Protein AF-A0A9Q1A076-F1 (afdb_monomer_lite)

Structure (mmCIF, N/CA/C/O backbone):
data_AF-A0A9Q1A076-F1
#
_entry.id   AF-A0A9Q1A076-F1
#
loop_
_atom_site.group_PDB
_atom_site.id
_atom_site.type_symbol
_atom_site.label_atom_id
_atom_site.label_alt_id
_atom_site.label_comp_id
_atom_site.label_asym_id
_atom_site.label_entity_id
_atom_site.label_seq_id
_atom_site.pdbx_PDB_ins_code
_atom_site.Cartn_x
_atom_site.Cartn_y
_atom_site.Cartn_z
_atom_site.occupancy
_atom_site.B_iso_or_equiv
_atom_site.auth_seq_id
_atom_site.auth_comp_id
_atom_site.auth_asym_id
_atom_site.auth_atom_id
_atom_site.pdbx_PDB_model_num
ATOM 1 N N . MET A 1 1 ? -31.709 62.067 47.267 1.00 39.72 1 MET A N 1
ATOM 2 C CA . MET A 1 1 ? -33.129 61.999 47.676 1.00 39.72 1 MET A CA 1
ATOM 3 C C . MET A 1 1 ? -33.860 61.123 46.675 1.00 39.72 1 MET A C 1
ATOM 5 O O . MET A 1 1 ? -33.685 61.307 45.480 1.00 39.72 1 MET A O 1
ATOM 9 N N . SER A 1 2 ? -34.528 60.092 47.183 1.00 48.97 2 SER A N 1
ATOM 10 C CA . SER A 1 2 ? -35.106 58.952 46.470 1.00 48.97 2 SER A CA 1
ATOM 11 C C . SER A 1 2 ? -36.334 59.312 45.633 1.00 48.97 2 SER A C 1
ATOM 13 O O . SER A 1 2 ? -37.231 60.002 46.107 1.00 48.97 2 SER A O 1
ATOM 15 N N . THR A 1 3 ? -36.436 58.752 44.428 1.00 53.84 3 THR A N 1
ATOM 16 C CA . THR A 1 3 ? -37.681 58.752 43.647 1.00 53.84 3 THR A CA 1
ATOM 17 C C . THR A 1 3 ? -38.159 57.319 43.404 1.00 53.84 3 THR A C 1
ATOM 19 O O . THR A 1 3 ? -37.864 56.673 42.408 1.00 53.84 3 THR A O 1
ATOM 22 N N . VAL A 1 4 ? -38.850 56.821 44.433 1.00 50.84 4 VAL A N 1
ATOM 23 C CA . VAL A 1 4 ? -40.107 56.049 44.417 1.00 50.84 4 VAL A CA 1
ATOM 24 C C . VAL A 1 4 ? -40.437 55.253 43.143 1.00 50.84 4 VAL A C 1
ATOM 26 O O . VAL A 1 4 ? -40.827 55.801 42.114 1.00 50.84 4 VAL A O 1
ATOM 29 N N . LEU A 1 5 ? -40.423 53.927 43.302 1.00 51.78 5 LEU A N 1
ATOM 30 C CA . LEU A 1 5 ? -41.013 52.933 42.406 1.00 51.78 5 LEU A CA 1
ATOM 31 C C . LEU A 1 5 ? -42.548 53.053 42.427 1.00 51.78 5 LEU A C 1
ATOM 33 O O . LEU A 1 5 ? -43.177 52.848 43.466 1.00 51.78 5 LEU A O 1
ATOM 37 N N . LYS A 1 6 ? -43.163 53.374 41.283 1.00 45.31 6 LYS A N 1
ATOM 38 C CA . LYS A 1 6 ? -44.623 53.404 41.117 1.00 45.31 6 LYS A CA 1
ATOM 39 C C . LYS A 1 6 ? -45.075 52.089 40.474 1.00 45.31 6 LYS A C 1
ATOM 41 O O . LYS A 1 6 ? -44.988 51.910 39.263 1.00 45.31 6 LYS A O 1
ATOM 46 N N . LEU A 1 7 ? -45.522 51.162 41.319 1.00 52.53 7 LEU A N 1
ATOM 47 C CA . LEU A 1 7 ? -46.204 49.928 40.936 1.00 52.53 7 LEU A CA 1
ATOM 48 C C . LEU A 1 7 ? -47.568 50.299 40.323 1.00 52.53 7 LEU A C 1
ATOM 50 O O . LEU A 1 7 ? -48.404 50.893 41.001 1.00 52.53 7 LEU A O 1
ATOM 54 N N . GLY A 1 8 ? -47.782 49.987 39.047 1.00 45.94 8 GLY A N 1
ATOM 55 C CA . GLY A 1 8 ? -49.063 50.167 38.367 1.00 45.94 8 GLY A CA 1
ATOM 56 C C . GLY A 1 8 ? -49.535 48.841 37.788 1.00 45.94 8 GLY A C 1
ATOM 57 O O . GLY A 1 8 ? -48.917 48.318 36.867 1.00 45.94 8 GLY A O 1
ATOM 58 N N . SER A 1 9 ? -50.615 48.293 38.336 1.00 57.78 9 SER A N 1
ATOM 59 C CA . SER A 1 9 ? -51.343 47.140 37.791 1.00 57.78 9 SER A CA 1
ATOM 60 C C . SER A 1 9 ? -52.622 47.632 37.110 1.00 57.78 9 SER A C 1
ATOM 62 O O . SER A 1 9 ? -53.311 48.475 37.686 1.00 57.78 9 SER A O 1
ATOM 64 N N . PRO A 1 10 ? -52.985 47.092 35.935 1.00 60.59 10 PRO A N 1
ATOM 65 C CA . PRO A 1 10 ? -54.401 47.012 35.558 1.00 60.59 10 PRO A CA 1
ATOM 66 C C . PRO A 1 10 ? -54.737 45.650 34.882 1.00 60.59 10 PRO A C 1
ATOM 68 O O . PRO A 1 10 ? -53.855 44.814 34.703 1.00 60.59 10 PRO A O 1
ATOM 71 N N . PRO A 1 11 ? -56.005 45.352 34.552 1.00 56.03 11 PRO A N 1
ATOM 72 C CA . PRO A 1 11 ? -56.948 44.579 35.353 1.00 56.03 11 PRO A CA 1
ATOM 73 C C . PRO A 1 11 ? -57.130 43.124 34.871 1.00 56.03 11 PRO A C 1
ATOM 75 O O . PRO A 1 11 ? -56.882 42.770 33.719 1.00 56.03 11 PRO A O 1
ATOM 78 N N . VAL A 1 12 ? -57.658 42.293 35.775 1.00 56.78 12 VAL A N 1
ATOM 79 C CA . VAL A 1 12 ? -58.146 40.927 35.527 1.00 56.78 12 VAL A CA 1
ATOM 80 C C . VAL A 1 12 ? -59.163 40.917 34.383 1.00 56.78 12 VAL A C 1
ATOM 82 O O . VAL A 1 12 ? -60.257 41.458 34.516 1.00 56.78 12 VAL A O 1
ATOM 85 N N . THR A 1 13 ? -58.825 40.241 33.284 1.00 53.59 13 THR A N 1
ATOM 86 C CA . THR A 1 13 ? -59.781 39.850 32.239 1.00 53.59 13 THR A CA 1
ATOM 87 C C . THR A 1 13 ? -59.776 38.328 32.151 1.00 53.59 13 THR A C 1
ATOM 89 O O . THR A 1 13 ? -58.770 37.713 31.803 1.00 53.59 13 THR A O 1
ATOM 92 N N . GLY A 1 14 ? -60.879 37.716 32.584 1.00 58.12 14 GLY A N 1
ATOM 93 C CA . GLY A 1 14 ? -61.008 36.275 32.772 1.00 58.12 14 GLY A CA 1
ATOM 94 C C . GLY A 1 14 ? -60.949 35.472 31.473 1.00 58.12 14 GLY A C 1
ATOM 95 O O . GLY A 1 14 ? -61.558 35.838 30.471 1.00 58.12 14 GLY A O 1
ATOM 96 N N . ILE A 1 15 ? -60.281 34.318 31.527 1.00 55.50 15 ILE A N 1
ATOM 97 C CA . ILE A 1 15 ? -60.329 33.297 30.478 1.00 55.50 15 ILE A CA 1
ATOM 98 C C . ILE A 1 15 ? -60.852 32.006 31.114 1.00 55.50 15 ILE A C 1
ATOM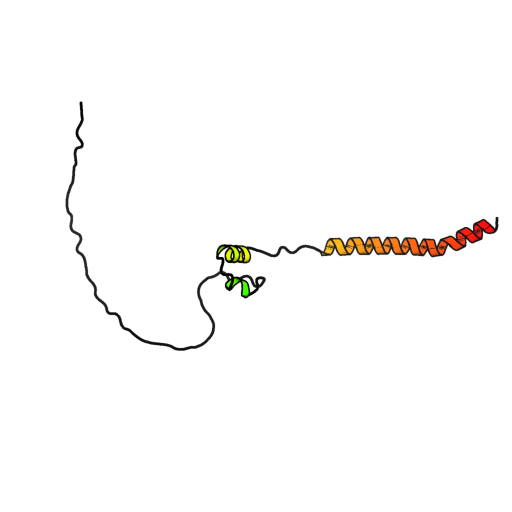 100 O O . ILE A 1 15 ? -60.275 31.469 32.060 1.00 55.50 15 ILE A O 1
ATOM 104 N N . LYS A 1 16 ? -62.007 31.550 30.618 1.00 47.28 16 LYS A N 1
ATOM 105 C CA . LYS A 1 16 ? -62.721 30.342 31.051 1.00 47.28 16 LYS A CA 1
ATOM 106 C C . LYS A 1 16 ? -61.893 29.086 30.740 1.00 47.28 16 LYS A C 1
ATOM 108 O O . LYS A 1 16 ? -61.462 28.904 29.606 1.00 47.28 16 LYS A O 1
ATOM 113 N N . MET A 1 17 ? -61.731 28.191 31.717 1.00 54.94 17 MET A N 1
ATOM 114 C CA . MET A 1 17 ? -61.169 26.851 31.509 1.00 54.94 17 MET A CA 1
ATOM 115 C C . MET A 1 17 ? -62.257 25.864 31.063 1.00 54.94 17 MET A C 1
ATOM 117 O O . MET A 1 17 ? -63.298 25.762 31.710 1.00 54.94 17 MET A O 1
ATOM 121 N N . ALA A 1 18 ? -61.999 25.091 30.005 1.00 59.59 18 ALA A N 1
ATOM 122 C CA . ALA A 1 18 ? -62.818 23.943 29.617 1.00 59.59 18 ALA A CA 1
ATOM 123 C C . ALA A 1 18 ? -62.103 22.636 30.004 1.00 59.59 18 ALA A C 1
ATOM 125 O O . ALA A 1 18 ? -61.044 22.309 29.473 1.00 59.59 18 ALA A O 1
ATOM 126 N N . ARG A 1 19 ? -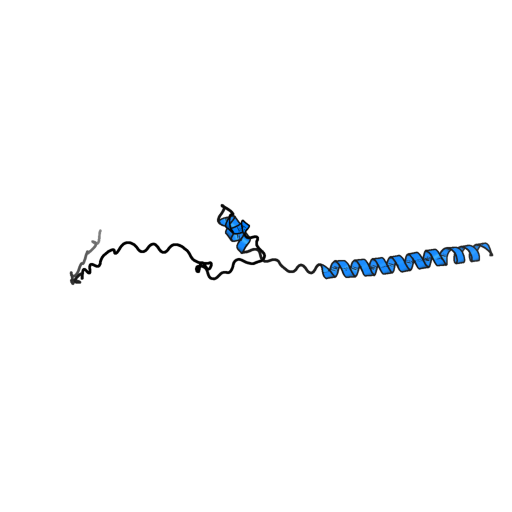62.692 21.881 30.941 1.00 58.75 19 ARG A N 1
ATOM 127 C CA . ARG A 1 19 ? -62.319 20.493 31.255 1.00 58.75 19 ARG A CA 1
ATOM 128 C C . ARG A 1 19 ? -62.880 19.562 30.181 1.00 58.75 19 ARG A C 1
ATOM 130 O O . ARG A 1 19 ? -64.073 19.619 29.895 1.00 58.75 19 ARG A O 1
ATOM 137 N N . LYS A 1 20 ? -62.070 18.625 29.681 1.00 66.44 20 LYS A N 1
ATOM 138 C CA . LYS A 1 20 ? -62.572 17.436 28.978 1.00 66.44 20 LYS A CA 1
ATOM 139 C C . LYS A 1 20 ? -61.901 16.176 29.529 1.00 66.44 20 LYS A C 1
ATOM 141 O O . LYS A 1 20 ? -60.682 16.063 29.524 1.00 66.44 20 LYS A O 1
ATOM 146 N N . HIS A 1 21 ? -62.729 15.261 30.031 1.00 51.59 21 HIS A N 1
ATOM 147 C CA . HIS A 1 21 ? -62.378 13.906 30.462 1.00 51.59 21 HIS A CA 1
ATOM 148 C C . HIS A 1 21 ? -62.434 12.928 29.273 1.00 51.59 21 HIS A C 1
ATOM 150 O O . HIS A 1 21 ? -63.272 13.083 28.386 1.00 51.59 21 HIS A O 1
ATOM 156 N N . GLY A 1 22 ? -61.602 11.881 29.304 1.00 45.00 22 GLY A N 1
ATOM 157 C CA . GLY A 1 22 ? -61.699 10.708 28.420 1.00 45.00 22 GLY A CA 1
ATOM 158 C C . GLY A 1 22 ? -60.523 9.749 28.629 1.00 45.00 22 GLY A C 1
ATOM 159 O O . GLY A 1 22 ? -59.496 9.893 27.989 1.00 45.00 22 GLY A O 1
ATOM 160 N N . SER A 1 23 ? -60.554 8.959 29.706 1.00 59.31 23 SER A N 1
ATOM 161 C CA . SER A 1 23 ? -60.756 7.495 29.705 1.00 59.31 23 SER A CA 1
ATOM 162 C C . SER A 1 23 ? -59.563 6.676 29.188 1.00 59.31 23 SER A C 1
ATOM 164 O O . SER A 1 23 ? -59.343 6.520 27.991 1.00 59.31 23 SER A O 1
ATOM 166 N N . LEU A 1 24 ? -58.823 6.104 30.142 1.00 58.59 24 LEU A N 1
ATOM 167 C CA . LEU A 1 24 ? -57.809 5.075 29.929 1.00 58.59 24 LEU A CA 1
ATOM 168 C C . LEU A 1 24 ? -58.511 3.747 29.600 1.00 58.59 24 LEU A C 1
ATOM 170 O O . LEU A 1 24 ? -59.112 3.126 30.476 1.00 58.59 24 LEU A O 1
ATOM 174 N N . LYS A 1 25 ? -58.435 3.292 28.346 1.00 52.84 25 LYS A N 1
ATOM 175 C CA . LYS A 1 25 ? -58.779 1.913 27.970 1.00 52.84 25 LYS A CA 1
ATOM 176 C C . LYS A 1 25 ? -57.491 1.100 27.897 1.00 52.84 25 LYS A C 1
ATOM 178 O O . LYS A 1 25 ? -56.689 1.256 26.982 1.00 52.84 25 LYS A O 1
ATOM 183 N N . ALA A 1 26 ? -57.305 0.253 28.901 1.00 56.25 26 ALA A N 1
ATOM 184 C CA . ALA A 1 26 ? -56.252 -0.742 28.949 1.00 56.25 26 ALA A CA 1
ATOM 185 C C . ALA A 1 26 ? -56.496 -1.884 27.943 1.00 56.25 26 ALA A C 1
ATOM 187 O O . ALA A 1 26 ? -57.634 -2.244 27.640 1.00 56.25 26 ALA A O 1
ATOM 188 N N . SER A 1 27 ? -55.385 -2.508 27.548 1.00 54.47 27 SER A N 1
ATOM 189 C CA . SER A 1 27 ? -55.233 -3.858 26.987 1.00 54.47 27 SER A CA 1
ATOM 190 C C . SER A 1 27 ? -55.695 -4.124 25.545 1.00 54.47 27 SER A C 1
ATOM 192 O O . SER A 1 27 ? -56.844 -4.452 25.267 1.00 54.47 27 SER A O 1
ATOM 194 N N . LYS A 1 28 ? -54.710 -4.174 24.640 1.00 52.44 28 LYS A N 1
ATOM 195 C CA . LYS A 1 28 ? -54.627 -5.245 23.641 1.00 52.44 28 LYS A CA 1
ATOM 196 C C . LYS A 1 28 ? -53.160 -5.618 23.443 1.00 52.44 28 LYS A C 1
ATOM 198 O O . LYS A 1 28 ? -52.435 -4.968 22.699 1.00 52.44 28 LYS A O 1
ATOM 203 N N . LEU A 1 29 ? -52.720 -6.644 24.168 1.00 55.47 29 LEU A N 1
ATOM 204 C CA . LEU A 1 29 ? -51.468 -7.338 23.886 1.00 55.47 29 LEU A CA 1
ATOM 205 C C . LEU A 1 29 ? -51.578 -7.913 22.470 1.00 55.47 29 LEU A C 1
ATOM 207 O O . LEU A 1 29 ? -52.424 -8.773 22.224 1.00 55.47 29 LEU A O 1
ATOM 211 N N . LYS A 1 30 ? -50.751 -7.431 21.539 1.00 53.91 30 LYS A N 1
ATOM 212 C CA . LYS A 1 30 ? -50.499 -8.139 20.285 1.00 53.91 30 LYS A CA 1
ATOM 213 C C . LYS A 1 30 ? -49.045 -8.595 20.265 1.00 53.91 30 LYS A C 1
ATOM 215 O O . LYS A 1 30 ? -48.120 -7.825 20.051 1.00 53.91 30 LYS A O 1
ATOM 220 N N . VAL A 1 31 ? -48.918 -9.874 20.583 1.00 48.19 31 VAL A N 1
ATOM 221 C CA . VAL A 1 31 ? -47.751 -10.747 20.490 1.00 48.19 31 VAL A CA 1
ATOM 222 C C . VAL A 1 31 ? -47.467 -11.002 19.000 1.00 48.19 31 VAL A C 1
ATOM 224 O O . VAL A 1 31 ? -48.374 -11.384 18.267 1.00 48.19 31 VAL A O 1
ATOM 227 N N . PHE A 1 32 ? -46.216 -10.715 18.618 1.00 46.34 32 PHE A N 1
ATOM 228 C CA . PHE A 1 32 ? -45.411 -11.128 17.453 1.00 46.34 32 PHE A CA 1
ATOM 229 C C . PHE A 1 32 ? -46.017 -11.087 16.039 1.00 46.34 32 PHE A C 1
ATOM 231 O O . PHE A 1 32 ? -46.917 -11.856 15.716 1.00 46.34 32 PHE A O 1
ATOM 238 N N . ALA A 1 33 ? -45.384 -10.296 15.159 1.00 44.44 33 ALA A N 1
ATOM 239 C CA . ALA A 1 33 ? -44.847 -10.784 13.880 1.00 44.44 33 ALA A CA 1
ATOM 240 C C . ALA A 1 33 ? -44.006 -9.708 13.152 1.00 44.44 33 ALA A C 1
ATOM 242 O O . ALA A 1 33 ? -44.537 -8.670 12.774 1.00 44.44 33 ALA A O 1
ATOM 243 N N . VAL A 1 34 ? -42.729 -10.059 12.943 1.00 45.59 34 VAL A N 1
ATOM 244 C CA . VAL A 1 34 ? -41.838 -9.743 11.805 1.00 45.59 34 VAL A CA 1
ATOM 245 C C . VAL A 1 34 ? -41.352 -8.295 11.615 1.00 45.59 34 VAL A C 1
ATOM 247 O O . VAL A 1 34 ? -42.071 -7.419 11.152 1.00 45.59 34 VAL A O 1
ATOM 250 N N . ASP A 1 35 ? -40.074 -8.127 11.976 1.00 49.97 35 ASP A N 1
ATOM 251 C CA . ASP A 1 35 ? -39.005 -7.368 11.308 1.00 49.97 35 ASP A CA 1
ATOM 252 C C . ASP A 1 35 ? -39.393 -6.140 10.477 1.00 49.97 35 ASP A C 1
ATOM 254 O O . ASP A 1 35 ? -39.440 -6.209 9.260 1.00 49.97 35 ASP A O 1
ATOM 258 N N . GLU A 1 36 ? -39.561 -4.991 11.132 1.00 50.78 36 GLU A N 1
ATOM 259 C CA . GLU A 1 36 ? -39.000 -3.709 10.672 1.00 50.78 36 GLU A CA 1
ATOM 260 C C . GLU A 1 36 ? -39.307 -2.634 11.717 1.00 50.78 36 GLU A C 1
ATOM 262 O O . GLU A 1 36 ? -40.401 -2.074 11.794 1.00 50.78 36 GLU A O 1
ATOM 267 N N . ALA A 1 37 ? -38.332 -2.367 12.587 1.00 46.25 37 ALA A N 1
ATOM 268 C CA . ALA A 1 37 ? -38.422 -1.271 13.538 1.00 46.25 37 ALA A CA 1
ATOM 269 C C . ALA A 1 37 ? -38.115 0.046 12.816 1.00 46.25 37 ALA A C 1
ATOM 271 O O . ALA A 1 37 ? -36.963 0.437 12.635 1.00 46.25 37 ALA A O 1
ATOM 272 N N . ALA A 1 38 ? -39.183 0.726 12.412 1.00 60.12 38 ALA A N 1
ATOM 273 C CA . ALA A 1 38 ? -39.185 2.141 12.090 1.00 60.12 38 ALA A CA 1
ATOM 274 C C . ALA A 1 38 ? -38.671 2.971 13.283 1.00 60.12 38 ALA A C 1
ATOM 276 O O . ALA A 1 38 ? -39.174 2.823 14.399 1.00 60.12 38 ALA A O 1
ATOM 277 N N . GLY A 1 39 ? -37.719 3.881 13.032 1.00 47.03 39 GLY A N 1
ATOM 278 C CA . GLY A 1 39 ? -37.409 4.965 13.970 1.00 47.03 39 GLY A CA 1
ATOM 279 C C . GLY A 1 39 ? -35.950 5.404 14.113 1.00 47.03 39 GLY A C 1
ATOM 280 O O . GLY A 1 39 ? -35.515 5.542 15.246 1.00 47.03 39 GLY A O 1
ATOM 281 N N . ASP A 1 40 ? -35.211 5.626 13.019 1.00 47.69 40 ASP A N 1
ATOM 282 C CA . ASP A 1 40 ? -34.347 6.810 12.815 1.00 47.69 40 ASP A CA 1
ATOM 283 C C . ASP A 1 40 ? -33.805 6.758 11.375 1.00 47.69 40 ASP A C 1
ATOM 285 O O . ASP A 1 40 ? -33.215 5.764 10.955 1.00 47.69 40 ASP A O 1
ATOM 289 N N . THR A 1 41 ? -34.037 7.791 10.571 1.00 48.19 41 THR A N 1
ATOM 290 C CA . THR A 1 41 ? -33.756 7.828 9.121 1.00 48.19 41 THR A CA 1
ATOM 291 C C . THR A 1 41 ? -32.271 8.021 8.785 1.00 48.19 41 THR A C 1
ATOM 293 O O . THR A 1 41 ? -31.911 8.791 7.899 1.00 48.19 41 THR A O 1
ATOM 296 N N . ALA A 1 42 ? -31.387 7.309 9.476 1.00 54.53 42 ALA A N 1
ATOM 297 C CA . ALA A 1 42 ? -29.974 7.211 9.151 1.00 54.53 42 ALA A CA 1
ATOM 298 C C . ALA A 1 42 ? -29.576 5.737 9.222 1.00 54.53 42 ALA A C 1
ATOM 300 O O . ALA A 1 42 ? -29.057 5.271 10.236 1.00 54.53 42 ALA A O 1
ATOM 301 N N . SER A 1 43 ? -29.871 5.002 8.143 1.00 62.28 43 SER A N 1
ATOM 302 C CA . SER A 1 43 ? -29.391 3.634 7.927 1.00 62.28 43 SER A CA 1
ATOM 303 C C . SER A 1 43 ? -27.938 3.541 8.384 1.00 62.28 43 SER A C 1
ATOM 305 O O . SER A 1 43 ? -27.073 4.252 7.864 1.00 62.28 43 SER A O 1
ATOM 307 N N . PHE A 1 44 ? -27.686 2.704 9.391 1.00 56.44 44 PHE A N 1
ATOM 308 C CA . PHE A 1 44 ? -26.354 2.517 9.948 1.00 56.44 44 PHE A CA 1
ATOM 309 C C . PHE A 1 44 ? -25.403 2.161 8.800 1.00 56.44 44 PHE A C 1
ATOM 311 O O . PHE A 1 44 ? -25.772 1.339 7.952 1.00 56.44 44 PHE A O 1
ATOM 318 N N . PRO A 1 45 ? -24.217 2.780 8.699 1.00 68.88 45 PRO A N 1
ATOM 319 C CA . PRO A 1 45 ? -23.393 2.543 7.532 1.00 68.88 45 PRO A CA 1
ATOM 320 C C . PRO A 1 45 ? -22.981 1.071 7.465 1.00 68.88 45 PRO A C 1
ATOM 322 O O . PRO A 1 45 ? -22.457 0.528 8.437 1.00 68.88 45 PRO A O 1
ATOM 325 N N . SER A 1 46 ? -23.183 0.436 6.310 1.00 72.00 46 SER A N 1
ATOM 326 C CA . SER A 1 46 ? -22.936 -1.001 6.100 1.00 72.00 46 SER A CA 1
ATOM 327 C C . SER A 1 46 ? -21.477 -1.424 6.311 1.00 72.00 46 SER A C 1
ATOM 329 O O . SER A 1 46 ? -21.178 -2.613 6.388 1.00 72.00 46 SER A O 1
ATOM 331 N N . PHE A 1 47 ? -20.562 -0.456 6.417 1.00 71.69 47 PHE A N 1
ATOM 332 C CA . PHE A 1 47 ? -19.152 -0.685 6.706 1.00 71.69 47 PHE A CA 1
ATOM 333 C C . PHE A 1 47 ? -18.850 -0.881 8.198 1.00 71.69 47 PHE A C 1
ATOM 335 O O . PHE A 1 47 ? -17.744 -1.319 8.522 1.00 71.69 47 PHE A O 1
ATOM 342 N N . LEU A 1 48 ? -19.773 -0.535 9.103 1.00 72.50 48 LEU A N 1
ATOM 343 C CA . LEU A 1 48 ? -19.596 -0.761 10.535 1.00 72.50 48 LEU A CA 1
ATOM 344 C C . LEU A 1 48 ? -20.183 -2.121 10.930 1.00 72.50 48 LEU A C 1
ATOM 346 O O . LEU A 1 48 ? -21.335 -2.407 10.597 1.00 72.50 48 LEU A O 1
ATOM 350 N N . PRO A 1 49 ? -19.435 -2.948 11.680 1.00 75.94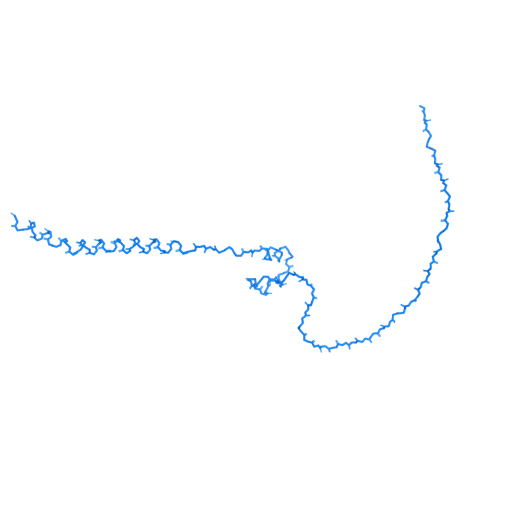 49 PRO A N 1
ATOM 351 C CA . PRO A 1 49 ? -19.972 -4.175 12.248 1.00 75.94 49 PRO A CA 1
ATOM 352 C C . PRO A 1 49 ? -21.196 -3.887 13.123 1.00 75.94 49 PRO A C 1
ATOM 354 O O . PRO A 1 49 ? -21.234 -2.892 13.853 1.00 75.94 49 PRO A O 1
ATOM 357 N N . LYS A 1 50 ? -22.169 -4.805 13.133 1.00 74.25 50 LYS A N 1
ATOM 358 C CA . LYS A 1 50 ? -23.375 -4.707 13.982 1.00 74.25 50 LYS A CA 1
ATOM 359 C C . LYS A 1 50 ? -23.044 -4.641 15.485 1.00 74.25 50 LYS A C 1
ATOM 361 O O . LYS A 1 50 ? -23.881 -4.262 16.297 1.00 74.25 50 LYS A O 1
ATOM 366 N N . GLU A 1 51 ? -21.816 -4.986 15.878 1.00 76.69 51 GLU A N 1
ATOM 367 C CA . GLU A 1 51 ? -21.328 -4.861 17.256 1.00 76.69 51 GLU A CA 1
ATOM 368 C C . GLU A 1 51 ? -21.194 -3.411 17.740 1.00 76.69 51 GLU A C 1
ATOM 370 O O . GLU A 1 51 ? -21.212 -3.178 18.948 1.00 76.69 51 GLU A O 1
ATOM 375 N N . VAL A 1 52 ? -21.110 -2.424 16.842 1.00 74.75 52 VAL A N 1
ATOM 376 C CA . VAL A 1 52 ? -20.976 -1.007 17.224 1.00 74.75 52 VAL A CA 1
ATOM 377 C C . VAL A 1 52 ? -22.208 -0.503 17.987 1.00 74.75 52 VAL A C 1
ATOM 379 O O . VAL A 1 52 ? -22.094 0.341 18.877 1.00 74.75 52 VAL A O 1
ATOM 382 N N . GLU A 1 53 ? -23.383 -1.079 17.731 1.00 73.06 53 GLU A N 1
ATOM 383 C CA . GLU A 1 53 ? -24.606 -0.797 18.492 1.00 73.06 53 GLU A CA 1
ATOM 384 C C . GLU A 1 53 ? -24.540 -1.311 19.939 1.00 73.06 53 GLU A C 1
ATOM 386 O O . GLU A 1 53 ? -25.228 -0.785 20.816 1.00 73.06 53 GLU A O 1
ATOM 391 N N . LYS A 1 54 ? -23.671 -2.292 20.218 1.00 81.31 54 LYS A N 1
ATOM 392 C CA . LYS A 1 54 ? -23.475 -2.894 21.547 1.00 81.31 54 LYS A CA 1
ATOM 393 C C . LYS A 1 54 ? -22.431 -2.160 22.394 1.00 81.31 54 LYS A C 1
ATOM 395 O O . LYS A 1 54 ? -22.297 -2.460 23.580 1.00 81.31 54 LYS A O 1
ATOM 400 N N . ILE A 1 55 ? -21.709 -1.188 21.828 1.00 82.44 55 ILE A N 1
ATOM 401 C CA . ILE A 1 55 ? -20.743 -0.369 22.574 1.00 82.44 55 ILE A CA 1
ATOM 402 C C . ILE A 1 55 ? -21.496 0.422 23.651 1.00 82.44 55 ILE A C 1
ATOM 404 O O . ILE A 1 55 ? -22.432 1.161 23.337 1.00 82.44 55 ILE A O 1
ATOM 408 N N . LYS A 1 56 ? -21.102 0.251 24.922 1.00 84.62 56 LYS A N 1
ATOM 409 C CA . LYS A 1 56 ? -21.732 0.912 26.082 1.00 84.62 56 LYS A CA 1
ATOM 410 C C . LYS A 1 56 ? -21.459 2.417 26.146 1.00 84.62 56 LYS A C 1
ATOM 412 O O . LYS A 1 56 ? -22.297 3.148 26.658 1.00 84.62 56 LYS A O 1
ATOM 417 N N . ASP A 1 57 ? -20.313 2.868 25.639 1.00 88.31 57 ASP A N 1
ATOM 418 C CA . ASP A 1 57 ? -19.960 4.287 25.607 1.00 88.31 57 ASP A CA 1
ATOM 419 C C . ASP A 1 57 ? -20.697 5.018 24.459 1.00 88.31 57 ASP A C 1
ATOM 421 O O . ASP A 1 57 ? -20.483 4.691 23.282 1.00 88.31 57 ASP A O 1
ATOM 425 N N . PRO A 1 58 ? -21.559 6.009 24.764 1.00 82.81 58 PRO A N 1
ATOM 426 C CA . PRO A 1 58 ? -22.273 6.779 23.749 1.00 82.81 58 PRO A CA 1
ATOM 427 C C . PRO A 1 58 ? -21.333 7.592 22.848 1.00 82.81 58 PRO A C 1
ATOM 429 O O . PRO A 1 58 ? -21.641 7.791 21.669 1.00 82.81 58 PRO A O 1
ATOM 432 N N . PHE A 1 59 ? -20.180 8.034 23.360 1.00 83.56 59 PHE A N 1
ATOM 433 C CA . PHE A 1 59 ? -19.233 8.831 22.587 1.00 83.56 59 PHE A CA 1
ATOM 434 C C . PHE A 1 59 ? -18.511 7.972 21.552 1.00 83.56 59 PHE A C 1
ATOM 436 O O . PHE A 1 59 ? -18.560 8.298 20.361 1.00 83.56 59 PHE A O 1
ATOM 443 N N . ALA A 1 60 ? -17.946 6.834 21.968 1.00 85.56 60 ALA A N 1
ATOM 444 C CA . ALA A 1 60 ? -17.376 5.845 21.060 1.00 85.56 60 ALA A CA 1
ATOM 445 C C . ALA A 1 60 ? -18.380 5.426 19.977 1.00 85.56 60 ALA A C 1
ATOM 447 O O . ALA A 1 60 ? -18.055 5.479 18.793 1.00 85.56 60 ALA A O 1
ATOM 448 N N . ARG A 1 61 ? -19.636 5.140 20.351 1.00 85.38 61 ARG A N 1
ATOM 449 C CA . ARG A 1 61 ? -20.705 4.806 19.393 1.00 85.38 61 ARG A CA 1
ATOM 450 C C . ARG A 1 61 ? -20.928 5.916 18.356 1.00 85.38 61 ARG A C 1
ATOM 452 O O . ARG A 1 61 ? -21.074 5.633 17.167 1.00 85.38 61 ARG A O 1
ATOM 459 N N . SER A 1 62 ? -20.950 7.179 18.784 1.00 82.19 62 SER A N 1
ATOM 460 C CA . SER A 1 62 ? -21.118 8.336 17.890 1.00 82.19 62 SER A CA 1
ATOM 461 C C . SER A 1 62 ? -19.909 8.580 16.977 1.00 82.19 62 SER A C 1
ATOM 463 O O . SER A 1 62 ? -20.065 9.056 15.854 1.00 82.19 62 SER A O 1
ATOM 465 N N . LEU A 1 63 ? -18.697 8.272 17.446 1.00 83.12 63 LEU A N 1
ATOM 466 C CA . LEU A 1 63 ? -17.470 8.375 16.662 1.00 83.12 63 LEU A CA 1
ATOM 467 C C . LEU A 1 63 ? -17.445 7.32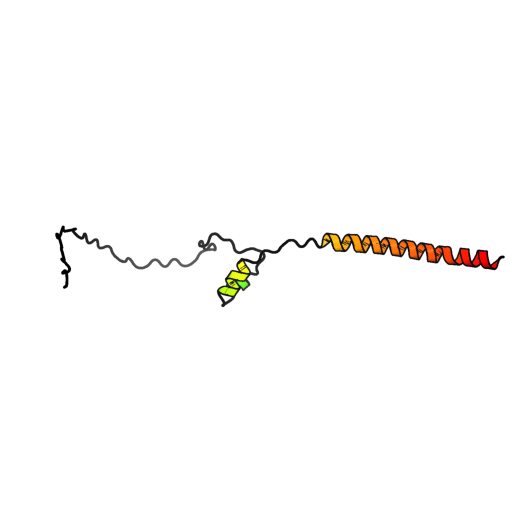5 15.562 1.00 83.12 63 LEU A C 1
ATOM 469 O O . LEU A 1 63 ? -17.229 7.671 14.406 1.00 83.12 63 LEU A O 1
ATOM 473 N N . SER A 1 64 ? -17.736 6.071 15.907 1.00 79.88 64 SER A N 1
ATOM 474 C CA . SER A 1 64 ? -17.803 4.969 14.949 1.00 79.88 64 SER A CA 1
ATOM 475 C C . SER A 1 64 ? -18.772 5.289 13.808 1.00 79.88 64 SER A C 1
ATOM 477 O O . SER A 1 64 ? -18.402 5.182 12.643 1.00 79.88 64 SER A O 1
ATOM 479 N N . LYS A 1 65 ? -19.971 5.801 14.129 1.00 76.62 65 LYS A N 1
ATOM 480 C CA . LYS A 1 65 ? -20.972 6.227 13.133 1.00 76.62 65 LYS A CA 1
ATOM 481 C C . LYS A 1 65 ? -20.454 7.270 12.129 1.00 76.62 65 LYS A C 1
ATOM 483 O O . LYS A 1 65 ? -20.962 7.333 11.015 1.00 76.62 65 LYS A O 1
ATOM 488 N N . ARG A 1 66 ? -19.469 8.091 12.512 1.00 74.19 66 ARG A N 1
ATOM 489 C CA . ARG A 1 66 ? -18.913 9.185 11.694 1.00 74.19 66 ARG A CA 1
ATOM 490 C C . ARG A 1 66 ? -17.694 8.785 10.858 1.00 74.19 66 ARG A C 1
ATOM 492 O O . ARG A 1 66 ? -17.255 9.577 10.029 1.00 74.19 66 ARG A O 1
ATOM 499 N N . MET A 1 67 ? -17.127 7.598 11.059 1.00 76.88 67 MET A N 1
ATOM 500 C CA . MET A 1 67 ? -15.916 7.170 10.352 1.00 76.88 67 MET A CA 1
ATOM 501 C C . MET A 1 67 ? -16.229 6.744 8.917 1.00 76.88 67 MET A C 1
ATOM 503 O O . MET A 1 67 ? -16.613 5.611 8.702 1.00 76.88 67 MET A O 1
ATOM 507 N N . GLN A 1 68 ? -16.031 7.591 7.910 1.00 68.88 68 GLN A N 1
ATOM 508 C CA . GLN A 1 68 ? -16.113 7.153 6.509 1.00 68.88 68 GLN A CA 1
ATOM 509 C C . GLN A 1 68 ? -14.775 6.554 6.050 1.00 68.88 68 GLN A C 1
ATOM 511 O O . GLN A 1 68 ? -13.714 7.125 6.300 1.00 68.88 68 GLN A O 1
ATOM 516 N N . ARG A 1 69 ? -14.803 5.403 5.361 1.00 69.31 69 ARG A N 1
ATOM 517 C CA . ARG A 1 69 ? -13.602 4.853 4.708 1.00 69.31 69 ARG A CA 1
ATOM 518 C C . ARG A 1 69 ? -13.293 5.707 3.479 1.00 69.31 69 ARG A C 1
ATOM 520 O O . ARG A 1 69 ? -14.068 5.692 2.527 1.00 69.31 69 ARG A O 1
ATOM 527 N N . LEU A 1 70 ? -12.169 6.422 3.481 1.00 74.69 70 LEU A N 1
ATOM 528 C CA . LEU A 1 70 ? -11.662 7.014 2.245 1.00 74.69 70 LEU A CA 1
ATOM 529 C C . LEU A 1 70 ? -11.109 5.897 1.347 1.00 74.69 70 LEU A C 1
ATOM 531 O O . LEU A 1 70 ? -10.362 5.047 1.844 1.00 74.69 70 LEU A O 1
ATOM 535 N N . PRO A 1 71 ? -11.438 5.880 0.043 1.00 69.12 71 PRO A N 1
ATOM 536 C CA . PRO A 1 71 ? -10.764 5.004 -0.900 1.00 69.12 71 PRO A CA 1
ATOM 537 C C . PRO A 1 71 ? -9.293 5.425 -0.981 1.00 69.12 71 PRO A C 1
ATOM 539 O O . PRO A 1 71 ? -8.942 6.419 -1.613 1.00 69.12 71 PRO A O 1
ATOM 542 N N . VAL A 1 72 ? -8.424 4.677 -0.303 1.00 68.62 72 VAL A N 1
ATOM 543 C CA . VAL A 1 72 ? -6.977 4.841 -0.427 1.00 68.62 72 VAL A CA 1
ATOM 544 C C . VAL A 1 72 ? -6.578 4.220 -1.760 1.00 68.62 72 VAL A C 1
ATOM 546 O O . VAL A 1 72 ? -6.701 3.010 -1.947 1.00 68.62 72 VAL A O 1
ATOM 549 N N . GLN A 1 73 ? -6.132 5.044 -2.705 1.00 66.31 73 GLN A N 1
ATOM 550 C CA . GLN A 1 73 ? -5.657 4.580 -4.007 1.00 66.31 73 GLN A CA 1
ATOM 551 C C . GLN A 1 73 ? -4.290 3.891 -3.852 1.00 66.31 73 GLN A C 1
ATOM 553 O O . GLN A 1 73 ? -3.241 4.474 -4.100 1.00 66.31 73 GLN A O 1
ATOM 558 N N . VAL A 1 74 ? -4.296 2.625 -3.427 1.00 67.56 74 VAL A N 1
ATOM 559 C CA . VAL A 1 74 ? -3.098 1.763 -3.322 1.00 67.56 74 VAL A CA 1
ATOM 560 C C . VAL A 1 74 ? -2.568 1.286 -4.683 1.00 67.56 74 VAL A C 1
ATOM 562 O O . VAL A 1 74 ? -1.510 0.665 -4.759 1.00 67.56 74 VAL A O 1
ATOM 565 N N . SER A 1 75 ? -3.272 1.589 -5.774 1.00 62.44 75 SER A N 1
ATOM 566 C CA . SER A 1 75 ? -2.925 1.174 -7.138 1.00 62.44 75 SER A CA 1
ATOM 567 C C . SER A 1 75 ? -1.638 1.807 -7.669 1.00 62.44 75 SER A C 1
ATOM 569 O O . SER A 1 75 ? -0.924 1.161 -8.435 1.00 62.44 75 SER A O 1
ATOM 571 N N . HIS A 1 76 ? -1.330 3.042 -7.265 1.00 62.28 76 HIS A N 1
ATOM 572 C CA . HIS A 1 76 ? -0.197 3.793 -7.814 1.00 62.28 76 HIS A CA 1
ATOM 573 C C . HIS A 1 76 ? 1.146 3.217 -7.349 1.00 62.28 76 HIS A C 1
ATOM 575 O O . HIS A 1 76 ? 2.024 2.953 -8.163 1.00 62.28 76 HIS A O 1
ATOM 581 N N . LEU A 1 77 ? 1.262 2.875 -6.062 1.00 62.16 77 LEU A N 1
ATOM 582 C CA . LEU A 1 77 ? 2.512 2.361 -5.494 1.00 62.16 77 LEU A CA 1
ATOM 583 C C . LEU A 1 77 ? 2.900 0.976 -6.048 1.00 62.16 77 LEU A C 1
ATOM 585 O O . LEU A 1 77 ? 4.079 0.642 -6.139 1.00 62.16 77 LEU A O 1
ATOM 589 N N . HIS A 1 78 ? 1.912 0.164 -6.434 1.00 72.38 78 HIS A N 1
ATOM 590 C CA . HIS A 1 78 ? 2.152 -1.195 -6.918 1.00 72.38 78 HIS A CA 1
ATOM 591 C C . HIS A 1 78 ? 2.636 -1.240 -8.375 1.00 72.38 78 HIS A C 1
ATOM 593 O O . HIS A 1 78 ? 3.479 -2.069 -8.720 1.00 72.38 78 HIS A O 1
ATOM 599 N N . ARG A 1 79 ? 2.123 -0.349 -9.233 1.00 73.56 79 ARG A N 1
ATOM 600 C CA . ARG A 1 79 ? 2.483 -0.303 -10.659 1.00 73.56 79 ARG A CA 1
ATOM 601 C C . ARG A 1 79 ? 3.912 0.195 -10.855 1.00 73.56 79 ARG A C 1
ATOM 603 O O . ARG A 1 79 ? 4.683 -0.454 -11.557 1.00 73.56 79 ARG A O 1
ATOM 610 N N . ASP A 1 80 ? 4.276 1.285 -10.187 1.00 79.69 80 ASP A N 1
ATOM 611 C CA . ASP A 1 80 ? 5.566 1.940 -10.407 1.00 79.69 80 ASP A CA 1
ATOM 612 C C . ASP A 1 80 ? 6.738 1.082 -9.914 1.00 79.69 80 ASP A C 1
ATOM 614 O O . ASP A 1 80 ? 7.766 0.974 -10.585 1.00 79.69 80 ASP A O 1
ATOM 618 N N . LEU A 1 81 ? 6.582 0.396 -8.779 1.00 82.94 81 LEU A N 1
ATOM 619 C CA . LEU A 1 81 ? 7.633 -0.465 -8.234 1.00 82.94 81 LEU A CA 1
ATOM 620 C C . LEU A 1 81 ? 7.846 -1.724 -9.090 1.00 82.94 81 LEU A C 1
ATOM 622 O O . LEU A 1 81 ? 8.984 -2.132 -9.311 1.00 82.94 81 LEU A O 1
ATOM 626 N N . PHE A 1 82 ? 6.770 -2.304 -9.630 1.00 87.38 82 PHE A N 1
ATOM 627 C CA . PHE A 1 82 ? 6.852 -3.479 -10.500 1.00 87.38 82 PHE A CA 1
ATOM 628 C C . PHE A 1 82 ? 7.541 -3.168 -11.836 1.00 87.38 82 PHE A C 1
ATOM 630 O O . PHE A 1 82 ? 8.383 -3.943 -12.285 1.00 87.38 82 PHE A O 1
ATOM 637 N N . ILE A 1 83 ? 7.232 -2.020 -12.449 1.00 89.75 83 ILE A N 1
ATOM 638 C CA . ILE A 1 83 ? 7.848 -1.599 -13.716 1.00 89.75 83 ILE A CA 1
ATOM 639 C C . ILE A 1 83 ? 9.345 -1.330 -13.525 1.00 89.75 83 ILE A C 1
ATOM 641 O O . ILE A 1 83 ? 10.160 -1.830 -14.299 1.00 89.75 83 ILE A O 1
ATOM 645 N N . ASN A 1 84 ? 9.719 -0.595 -12.472 1.00 89.62 84 ASN A N 1
ATOM 646 C CA . ASN A 1 84 ? 11.127 -0.331 -12.167 1.00 89.62 84 ASN A CA 1
ATOM 647 C C . ASN A 1 84 ? 11.901 -1.624 -11.874 1.00 89.62 84 ASN A C 1
ATOM 649 O O . ASN A 1 84 ? 13.007 -1.808 -12.378 1.00 89.62 84 ASN A O 1
ATOM 653 N N . LEU A 1 85 ? 11.312 -2.553 -11.115 1.00 93.38 85 LEU A N 1
ATOM 654 C CA . LEU A 1 85 ? 11.932 -3.846 -10.827 1.00 93.38 85 LEU A CA 1
ATOM 655 C C . LEU A 1 85 ? 12.131 -4.683 -12.098 1.00 93.38 85 LEU A C 1
ATOM 657 O O . LEU A 1 85 ? 13.198 -5.266 -12.285 1.00 93.38 85 LEU A O 1
ATOM 661 N N . LEU A 1 86 ? 11.136 -4.708 -12.988 1.00 94.69 86 LEU A N 1
ATOM 662 C CA . LEU A 1 86 ? 11.228 -5.408 -14.269 1.00 94.69 86 LEU A CA 1
ATOM 663 C C . LEU A 1 86 ? 12.331 -4.815 -15.158 1.00 94.69 86 LEU A C 1
ATOM 665 O O . LEU A 1 86 ? 13.101 -5.557 -15.767 1.00 94.69 86 LEU A O 1
ATOM 669 N N . PHE A 1 87 ? 12.443 -3.485 -15.192 1.00 95.44 87 PHE A N 1
ATOM 670 C CA . PHE A 1 87 ? 13.481 -2.785 -15.945 1.00 95.44 87 PHE A CA 1
ATOM 671 C C . PHE A 1 87 ? 14.887 -3.110 -15.420 1.00 95.44 87 PHE A C 1
ATOM 673 O O . PHE A 1 87 ? 15.770 -3.480 -16.196 1.00 95.44 87 PHE A O 1
ATOM 680 N N . ILE A 1 88 ? 15.078 -3.058 -14.098 1.00 96.38 88 ILE A N 1
ATOM 681 C CA . ILE A 1 88 ? 16.346 -3.418 -13.449 1.00 96.38 88 ILE A CA 1
ATOM 682 C C . ILE A 1 88 ? 16.708 -4.878 -13.749 1.00 96.38 88 ILE A C 1
ATOM 684 O O . ILE A 1 88 ? 17.843 -5.165 -14.125 1.00 96.38 88 ILE A O 1
ATOM 688 N N . TYR A 1 89 ? 15.744 -5.796 -13.642 1.00 97.12 89 TYR A N 1
ATOM 689 C CA . TYR A 1 89 ? 15.970 -7.216 -13.910 1.00 97.12 89 TYR A CA 1
ATOM 690 C C . TYR A 1 89 ? 16.392 -7.471 -15.363 1.00 97.12 89 TYR A C 1
ATOM 692 O O . TYR A 1 89 ? 17.328 -8.229 -15.610 1.00 97.12 89 TYR A O 1
ATOM 700 N N . SER A 1 90 ? 15.762 -6.787 -16.324 1.00 97.12 90 SER A N 1
ATOM 701 C CA . SER A 1 90 ? 16.148 -6.862 -17.737 1.00 97.12 90 SER A CA 1
ATOM 702 C C . SER A 1 90 ? 17.585 -6.387 -17.970 1.00 97.12 90 SER A C 1
ATOM 704 O O . SER A 1 90 ? 18.309 -6.990 -18.760 1.00 97.12 90 SER A O 1
ATOM 706 N N . PHE A 1 91 ? 18.006 -5.313 -17.299 1.00 96.12 91 PHE A N 1
ATOM 707 C CA . PHE A 1 91 ? 19.346 -4.746 -17.454 1.00 96.12 91 PHE A CA 1
ATOM 708 C C . PHE A 1 91 ? 20.421 -5.655 -16.847 1.00 96.12 91 PHE A C 1
ATOM 710 O O . PHE A 1 91 ? 21.452 -5.906 -17.469 1.00 96.12 91 PHE A O 1
ATOM 717 N N . ILE A 1 92 ? 20.148 -6.220 -15.666 1.00 96.50 92 ILE A N 1
ATOM 718 C CA . ILE A 1 92 ? 21.017 -7.215 -15.023 1.00 96.50 92 ILE A CA 1
ATOM 719 C C . ILE A 1 92 ? 21.168 -8.445 -15.919 1.00 96.50 92 ILE A C 1
ATOM 721 O O . ILE A 1 92 ? 22.289 -8.870 -16.180 1.00 96.50 92 ILE A O 1
ATOM 725 N N . LEU A 1 93 ? 20.059 -8.987 -16.431 1.00 96.19 93 LEU A N 1
ATOM 726 C CA . LEU A 1 93 ? 20.074 -10.164 -17.298 1.00 96.19 93 LEU A CA 1
ATOM 727 C C . LEU A 1 93 ? 20.898 -9.924 -18.571 1.00 96.19 93 LEU A C 1
ATOM 729 O O . LEU A 1 93 ? 21.685 -10.781 -18.970 1.00 96.19 93 LEU A O 1
ATOM 733 N N . LEU A 1 94 ? 20.759 -8.739 -19.175 1.00 96.38 94 LEU A N 1
ATOM 734 C CA . LEU A 1 94 ? 21.536 -8.338 -20.344 1.00 96.38 94 LEU A CA 1
ATOM 735 C C . LEU A 1 94 ? 23.038 -8.285 -20.036 1.00 96.38 94 LEU A C 1
ATOM 737 O O . LEU A 1 94 ? 23.837 -8.817 -20.805 1.00 96.38 94 LEU A O 1
ATOM 741 N N . TYR A 1 95 ? 23.434 -7.691 -18.908 1.00 94.81 95 TYR A N 1
ATOM 742 C CA . TYR A 1 95 ? 24.841 -7.647 -18.511 1.00 94.81 95 TYR A CA 1
ATOM 743 C C . TYR A 1 95 ? 25.4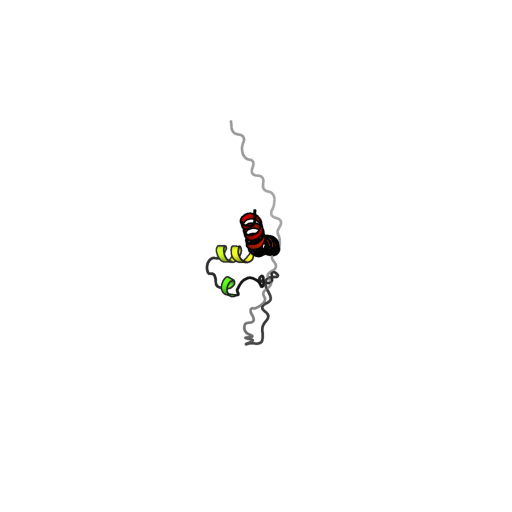04 -9.018 -18.183 1.00 94.81 95 TYR A C 1
ATOM 745 O O . TYR A 1 95 ? 26.501 -9.331 -18.630 1.00 94.81 95 TYR A O 1
ATOM 753 N N . SER A 1 96 ? 24.672 -9.848 -17.442 1.00 95.12 96 SER A N 1
ATOM 754 C CA . SER A 1 96 ? 25.108 -11.213 -17.148 1.00 95.12 96 SER A CA 1
ATOM 755 C C . SER A 1 96 ? 25.315 -12.031 -18.424 1.00 95.12 96 SER A C 1
ATOM 757 O O . SER A 1 96 ? 26.214 -12.866 -18.464 1.00 95.12 96 SER A O 1
ATOM 759 N N . LEU A 1 97 ? 24.534 -11.762 -19.476 1.00 95.25 97 LEU A N 1
ATOM 760 C CA . LEU A 1 97 ? 24.702 -12.398 -20.779 1.00 95.25 97 LEU A CA 1
ATOM 761 C C . LEU A 1 97 ? 25.879 -11.818 -21.580 1.00 95.25 97 LEU A C 1
ATOM 763 O O . LEU A 1 97 ? 26.588 -12.574 -22.232 1.00 95.25 97 LEU A O 1
ATOM 767 N N . LEU A 1 98 ? 26.101 -10.500 -21.538 1.00 93.75 98 LEU A N 1
ATOM 768 C CA . LEU A 1 98 ? 27.117 -9.807 -22.341 1.00 93.75 98 LEU A CA 1
ATOM 769 C C . LEU A 1 98 ? 28.533 -9.878 -21.737 1.00 93.75 98 LEU A C 1
ATOM 771 O O . LEU A 1 98 ? 29.518 -9.971 -22.470 1.00 93.75 98 LEU A O 1
ATOM 775 N N . LEU A 1 99 ? 28.646 -9.853 -20.406 1.00 91.38 99 LEU A N 1
ATOM 776 C CA . LEU A 1 99 ? 29.906 -9.847 -19.658 1.00 91.38 99 LEU A CA 1
ATOM 777 C C . LEU A 1 99 ? 30.904 -10.952 -20.070 1.00 91.38 99 LEU A C 1
ATOM 779 O O . LEU A 1 99 ? 32.075 -10.617 -20.269 1.00 91.38 99 LEU A O 1
ATOM 783 N N . PRO A 1 100 ? 30.509 -12.232 -20.251 1.00 91.31 100 PRO A N 1
ATOM 784 C CA . PRO A 1 100 ? 31.453 -13.269 -20.671 1.00 91.31 100 PRO A CA 1
ATOM 785 C C . PR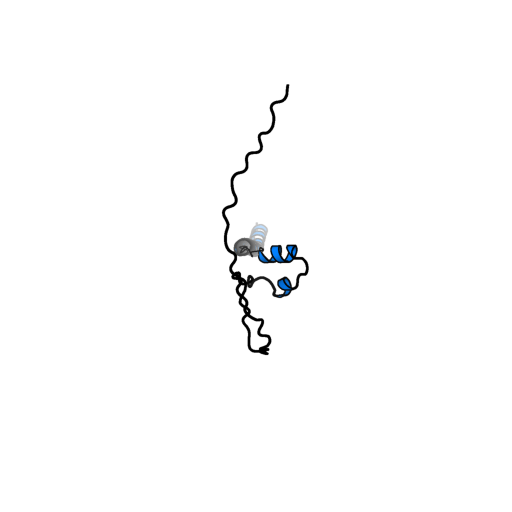O A 1 100 ? 32.016 -13.032 -22.077 1.00 91.31 100 PRO A C 1
ATOM 787 O O . PRO A 1 100 ? 33.183 -13.329 -22.314 1.00 91.31 100 PRO A O 1
ATOM 790 N N . PHE A 1 101 ? 31.237 -12.459 -23.000 1.00 90.50 101 PHE A N 1
ATOM 791 C CA . PHE A 1 101 ? 31.716 -12.160 -24.354 1.00 90.50 101 PHE A CA 1
ATOM 792 C C . PHE A 1 101 ? 32.737 -11.027 -24.352 1.00 90.50 101 PHE A C 1
ATOM 794 O O . PHE A 1 101 ? 33.763 -11.125 -25.021 1.00 90.50 101 PHE A O 1
ATOM 801 N N . VAL A 1 102 ? 32.492 -9.978 -23.564 1.00 88.75 102 VAL A N 1
ATOM 802 C CA . VAL A 1 102 ? 33.448 -8.873 -23.402 1.00 88.75 102 VAL A CA 1
ATOM 803 C C . VAL A 1 102 ? 34.750 -9.383 -22.789 1.00 88.75 102 VAL A C 1
ATOM 805 O O . VAL A 1 102 ? 35.826 -9.065 -23.291 1.00 88.75 102 VAL A O 1
ATOM 808 N N . PHE A 1 103 ? 34.672 -10.211 -21.746 1.00 89.38 103 PHE A N 1
ATOM 809 C CA . PHE A 1 103 ? 35.854 -10.802 -21.120 1.00 89.38 103 PHE A CA 1
ATOM 810 C C . PHE A 1 103 ? 36.633 -11.701 -22.090 1.00 89.38 103 PHE A C 1
ATOM 812 O O . PHE A 1 103 ? 37.852 -11.591 -22.186 1.00 89.38 103 PHE A O 1
ATOM 819 N N . LEU A 1 104 ? 35.933 -12.535 -22.865 1.00 83.88 104 LEU A N 1
ATOM 820 C CA . LEU A 1 104 ? 36.550 -13.423 -23.847 1.00 83.88 104 LEU A CA 1
ATOM 821 C C . LEU A 1 104 ? 37.270 -12.646 -24.958 1.00 83.88 104 LEU A C 1
ATOM 823 O O . LEU A 1 104 ? 38.393 -12.998 -25.300 1.00 83.88 104 LEU A O 1
ATOM 827 N N . PHE A 1 105 ? 36.671 -11.571 -25.480 1.00 87.38 105 PHE A N 1
ATOM 828 C CA . PHE A 1 105 ? 37.311 -10.717 -26.488 1.00 87.38 105 PHE A CA 1
ATOM 829 C C . PHE A 1 105 ? 38.569 -10.014 -25.963 1.00 87.38 105 PHE A C 1
ATOM 831 O O . PHE A 1 105 ? 39.546 -9.901 -26.695 1.00 87.38 105 PHE A O 1
ATOM 838 N N . ASN A 1 106 ? 38.563 -9.568 -24.703 1.00 80.06 106 ASN A N 1
ATOM 839 C CA . ASN A 1 106 ? 39.725 -8.917 -24.090 1.00 80.06 106 ASN A CA 1
ATOM 840 C C . ASN A 1 106 ? 40.857 -9.900 -23.753 1.00 80.06 106 ASN A C 1
ATOM 842 O O . ASN A 1 106 ? 41.997 -9.477 -23.635 1.00 80.06 106 ASN A O 1
ATOM 846 N N . LEU A 1 107 ? 40.568 -11.198 -23.610 1.00 81.50 107 LEU A N 1
ATOM 847 C CA . LEU A 1 107 ? 41.588 -12.223 -23.358 1.00 81.50 107 LEU A CA 1
ATOM 848 C C . LEU A 1 107 ? 42.326 -12.675 -24.634 1.00 81.50 107 LEU A C 1
ATOM 850 O O . LEU A 1 107 ? 43.305 -13.408 -24.543 1.00 81.50 107 LEU A O 1
ATOM 854 N N . GLN A 1 108 ? 41.805 -12.320 -25.813 1.00 78.12 108 GLN A N 1
ATOM 855 C CA . GLN A 1 108 ? 42.368 -12.682 -27.121 1.00 78.12 108 GLN A CA 1
ATOM 856 C C . GLN A 1 108 ? 43.239 -11.565 -27.735 1.00 78.12 108 GLN A C 1
ATOM 858 O O . GLN A 1 108 ? 43.742 -11.754 -28.842 1.00 78.12 108 GLN A O 1
ATOM 863 N N . GLN A 1 109 ? 43.393 -10.417 -27.057 1.00 64.94 109 GLN A N 1
ATOM 864 C CA . GLN A 1 109 ? 44.311 -9.328 -27.430 1.00 64.94 109 GLN A CA 1
ATOM 865 C C . GLN A 1 109 ? 45.558 -9.344 -26.548 1.00 64.94 109 GLN A C 1
ATOM 867 O O . GLN A 1 109 ? 46.640 -9.030 -27.088 1.00 64.94 109 GLN A O 1
#

Radius of gyration: 41.95 Å; chains: 1; bounding box: 107×75×75 Å

Foldseek 3Di:
DDDDDDDDDDDDDDDDDDDDDDDDDDDDDDDDDDDDDDDDPPPQPPPDPPCLVVDPDPVSSVVSSPDDDDPDCPVVVVVVVVVVVVVVVVVVVVCVVCVVVVVVVVVVD

Sequence (109 aa):
MSTVLKLGSPPVTGIKMARKHGSLKASKLKVFAVDEAAGDTASFPSFLPKEVEKIKDPFARSLSKRMQRLPVQVSHLHRDLFINLLFIYSFILLYSLLLPFVFLFNLQQ

Secondary structure (DSSP, 8-state):
----------------------------------------SS---TTS-GGGGG-S-HHHHHHHHH-------THHHHHHHHHHHHHHHHHHHHHHHHHHHHHHHHTT-

pLDDT: mean 70.1, std 16.7, range [39.72, 97.12]

Organism: NCBI:txid2511006